Protein AF-A0A7R9I038-F1 (afdb_monomer_lite)

InterPro domains:
  IPR000454 ATP synthase, F0 complex, subunit C [PR00124] (52-71)
  IPR000454 ATP synthase, F0 complex, subunit C [PR00124] (73-88)
  IPR000454 ATP synthase, F0 complex, subunit C [PR00124] (90-115)
  IPR000454 ATP synthase, F0 complex, subunit C [PTHR10031] (31-106)
  IPR002379 V-ATPase proteolipid subunit C-like domain [PF00137] (52-106)
  IPR002379 V-ATPase proteolipid subunit C-like domain [PF00137] (109-156)
  IPR020537 ATP synthase, F0 complex, subunit C, DCCD-binding site [PS00605] (80-101)
  IPR020537 ATP synthase, F0 complex, subunit C, DCCD-binding site [PS00605] (122-143)
  IPR035921 F/V-ATP synthase subunit C superfamily [SSF81333] (47-106)
  IPR035921 F/V-ATP synthase subunit C superfamily [SSF81333] (109-159)
  IPR038662 F1F0 ATP synthase subunit C superfamily [G3DSA:1.20.20.10] (45-107)
  IPR038662 F1F0 ATP synthase subunit C superfamily [G3DSA:1.20.20.10] (108-158)

Structure (mmCIF, N/CA/C/O backbone):
data_AF-A0A7R9I038-F1
#
_entry.id   AF-A0A7R9I038-F1
#
loop_
_atom_site.group_PDB
_atom_site.id
_atom_site.type_symbol
_atom_site.label_atom_id
_atom_site.label_alt_id
_atom_site.label_comp_id
_atom_site.label_asym_id
_atom_site.label_entity_id
_atom_site.label_seq_id
_atom_site.pdbx_PDB_ins_code
_atom_site.Cartn_x
_atom_site.Cartn_y
_atom_site.Cartn_z
_atom_site.occupancy
_atom_site.B_iso_or_equiv
_atom_site.auth_seq_id
_atom_site.auth_comp_id
_atom_site.auth_asym_id
_atom_site.auth_atom_id
_atom_site.pdbx_PDB_model_num
ATOM 1 N N . MET A 1 1 ? 27.357 -82.946 -11.729 1.00 42.53 1 MET A N 1
ATOM 2 C CA . MET A 1 1 ? 27.980 -82.683 -13.044 1.00 42.53 1 MET A CA 1
ATOM 3 C C . MET A 1 1 ? 26.815 -82.513 -14.013 1.00 42.53 1 MET A C 1
ATOM 5 O O . MET A 1 1 ? 26.195 -83.508 -14.325 1.00 42.53 1 MET A O 1
ATOM 9 N N . PHE A 1 2 ? 26.288 -81.339 -14.350 1.00 40.53 2 PHE A N 1
ATOM 10 C CA . PHE A 1 2 ? 26.818 -79.978 -14.478 1.00 40.53 2 PHE A CA 1
ATOM 11 C C . PHE A 1 2 ? 25.736 -78.961 -14.032 1.00 40.53 2 PHE A C 1
ATOM 13 O O . PHE A 1 2 ? 24.555 -79.289 -13.999 1.00 40.53 2 PHE A O 1
ATOM 20 N N . LEU A 1 3 ? 26.155 -77.769 -13.616 1.00 39.38 3 LEU A N 1
ATOM 21 C CA . LEU A 1 3 ? 25.435 -76.830 -12.746 1.00 39.38 3 LEU A CA 1
ATOM 22 C C . LEU A 1 3 ? 24.476 -75.851 -13.468 1.00 39.38 3 LEU A C 1
ATOM 24 O O . LEU A 1 3 ? 24.821 -75.272 -14.487 1.00 39.38 3 LEU A O 1
ATOM 28 N N . THR A 1 4 ? 23.296 -75.678 -12.861 1.00 47.25 4 THR A N 1
ATOM 29 C CA . THR A 1 4 ? 22.511 -74.453 -12.564 1.00 47.25 4 THR A CA 1
ATOM 30 C C . THR A 1 4 ? 22.556 -73.180 -13.443 1.00 47.25 4 THR A C 1
ATOM 32 O O . THR A 1 4 ? 23.590 -72.536 -13.557 1.00 47.25 4 THR A O 1
ATOM 35 N N . ASN A 1 5 ? 21.339 -72.703 -13.767 1.00 43.34 5 ASN A N 1
ATOM 36 C CA . ASN A 1 5 ? 20.850 -71.305 -13.758 1.00 43.34 5 ASN A CA 1
ATOM 37 C C . ASN A 1 5 ? 21.373 -70.291 -14.799 1.00 43.34 5 ASN A C 1
ATOM 39 O O . ASN A 1 5 ? 22.444 -69.716 -14.640 1.00 43.34 5 ASN A O 1
ATOM 43 N N . PHE A 1 6 ? 20.510 -69.930 -15.761 1.00 41.09 6 PHE A N 1
ATOM 44 C CA . PHE A 1 6 ? 20.646 -68.721 -16.586 1.00 41.09 6 PHE A CA 1
ATOM 45 C C . PHE A 1 6 ? 19.444 -67.786 -16.350 1.00 41.09 6 PHE A C 1
ATOM 47 O O . PHE A 1 6 ? 18.397 -67.914 -16.980 1.00 41.09 6 PHE A O 1
ATOM 54 N N . ILE A 1 7 ? 19.595 -66.866 -15.392 1.00 50.34 7 ILE A N 1
ATOM 55 C CA . ILE A 1 7 ? 18.809 -65.628 -15.267 1.00 50.34 7 ILE A CA 1
ATOM 56 C C . ILE A 1 7 ? 19.619 -64.528 -15.985 1.00 50.34 7 ILE A C 1
ATOM 58 O O . ILE A 1 7 ? 20.792 -64.360 -15.645 1.00 50.34 7 ILE A O 1
ATOM 62 N N . PRO A 1 8 ? 19.061 -63.760 -16.939 1.00 55.59 8 PRO A N 1
ATOM 63 C CA . PRO A 1 8 ? 19.707 -62.545 -17.434 1.00 55.59 8 PRO A CA 1
ATOM 64 C C . PRO A 1 8 ? 19.358 -61.328 -16.545 1.00 55.59 8 PRO A C 1
ATOM 66 O O . PRO A 1 8 ? 18.175 -61.093 -16.288 1.00 55.59 8 PRO A O 1
ATOM 69 N N . PRO A 1 9 ? 20.340 -60.530 -16.078 1.00 46.09 9 PRO A N 1
ATOM 70 C CA . PRO A 1 9 ? 20.083 -59.249 -15.428 1.00 46.09 9 PRO A CA 1
ATOM 71 C C . PRO A 1 9 ? 19.998 -58.081 -16.427 1.00 46.09 9 PRO A C 1
ATOM 73 O O . PRO A 1 9 ? 20.518 -58.120 -17.540 1.00 46.09 9 PRO A O 1
ATOM 76 N N . ALA A 1 10 ? 19.308 -57.035 -15.980 1.00 48.97 10 ALA A N 1
ATOM 77 C CA . ALA A 1 10 ? 18.847 -55.872 -16.721 1.00 48.97 10 ALA A CA 1
ATOM 78 C C . ALA A 1 10 ? 19.901 -54.764 -16.984 1.00 48.97 10 ALA A C 1
ATOM 80 O O . ALA A 1 10 ? 20.812 -54.547 -16.191 1.00 48.97 10 ALA A O 1
ATOM 81 N N . SER A 1 11 ? 19.672 -54.029 -18.084 1.00 51.62 11 SER A N 1
ATOM 82 C CA . SER A 1 11 ? 19.818 -52.569 -18.304 1.00 51.62 11 SER A CA 1
ATOM 83 C C . SER A 1 11 ? 21.074 -51.797 -17.838 1.00 51.62 11 SER A C 1
ATOM 85 O O . SER A 1 11 ? 21.172 -51.452 -16.665 1.00 51.62 11 SER A O 1
ATOM 87 N N . THR A 1 12 ? 21.895 -51.308 -18.788 1.00 46.59 12 THR A N 1
ATOM 88 C CA . THR A 1 12 ? 22.511 -49.951 -18.757 1.00 46.59 12 THR A CA 1
ATOM 89 C C . THR A 1 12 ? 22.759 -49.405 -20.188 1.00 46.59 12 THR A C 1
ATOM 91 O O . THR A 1 12 ? 23.090 -50.198 -21.069 1.00 46.59 12 THR A O 1
ATOM 94 N N . PRO A 1 13 ? 22.564 -48.091 -20.453 1.00 47.94 13 PRO A N 1
ATOM 95 C CA . PRO A 1 13 ? 22.662 -47.479 -21.785 1.00 47.94 13 PRO A CA 1
ATOM 96 C C . PRO A 1 13 ? 24.074 -46.996 -22.189 1.00 47.94 13 PRO A C 1
ATOM 98 O O . PRO A 1 13 ? 24.950 -46.729 -21.369 1.00 47.94 13 PRO A O 1
ATOM 101 N N . GLU A 1 14 ? 24.217 -46.894 -23.506 1.00 51.38 14 GLU A N 1
ATOM 102 C CA . GLU A 1 14 ? 25.364 -46.705 -24.403 1.00 51.38 14 GLU A CA 1
ATOM 103 C C . GLU A 1 14 ? 26.070 -45.327 -24.300 1.00 51.38 14 GLU A C 1
ATOM 105 O O . GLU A 1 14 ? 25.422 -44.293 -24.148 1.00 51.38 14 GLU A O 1
ATOM 110 N N . LYS A 1 15 ? 27.408 -45.288 -24.420 1.00 42.09 15 LYS A N 1
ATOM 111 C CA . LYS A 1 15 ? 28.201 -44.052 -24.617 1.00 42.09 15 LYS A CA 1
ATOM 112 C C . LYS A 1 15 ? 28.559 -43.909 -26.108 1.00 42.09 15 LYS A C 1
ATOM 114 O O . LYS A 1 15 ? 29.167 -44.846 -26.623 1.00 42.09 15 LYS A O 1
ATOM 119 N N . PRO A 1 16 ? 28.312 -42.773 -26.789 1.00 44.84 16 PRO A N 1
ATOM 120 C CA . PRO A 1 16 ? 28.803 -42.573 -28.152 1.00 44.84 16 PRO A CA 1
ATOM 121 C C . PRO A 1 16 ? 30.223 -41.975 -28.183 1.00 44.84 16 PRO A C 1
ATOM 123 O O . PRO A 1 16 ? 30.519 -40.970 -27.536 1.00 44.84 16 PRO A O 1
ATOM 126 N N . VAL A 1 17 ? 31.093 -42.629 -28.957 1.00 54.75 17 VAL A N 1
ATOM 127 C CA . VAL A 1 17 ? 32.478 -42.258 -29.300 1.00 54.75 17 VAL A CA 1
ATOM 128 C C . VAL A 1 17 ? 32.468 -41.312 -30.513 1.00 54.75 17 VAL A C 1
ATOM 130 O O . VAL A 1 17 ? 31.730 -41.534 -31.466 1.00 54.75 17 VAL A O 1
ATOM 133 N N . ILE A 1 18 ? 33.273 -40.248 -30.459 1.00 54.22 18 ILE A N 1
ATOM 134 C CA . ILE A 1 18 ? 33.333 -39.142 -31.434 1.00 54.22 18 ILE A CA 1
ATOM 135 C C . ILE A 1 18 ? 34.177 -39.547 -32.663 1.00 54.22 18 ILE A C 1
ATOM 137 O O . ILE A 1 18 ? 35.318 -39.975 -32.504 1.00 54.22 18 ILE A O 1
ATOM 141 N N . ASP A 1 19 ? 33.622 -39.395 -33.872 1.00 41.44 19 ASP A N 1
ATOM 142 C CA . ASP A 1 19 ? 34.226 -39.753 -35.170 1.00 41.44 19 ASP A CA 1
ATOM 143 C C . ASP A 1 19 ? 35.062 -38.594 -35.760 1.00 41.44 19 ASP A C 1
ATOM 145 O O . ASP A 1 19 ? 34.563 -37.494 -36.003 1.00 41.44 19 ASP A O 1
ATOM 149 N N . THR A 1 20 ? 36.357 -38.829 -35.987 1.00 55.41 20 THR A N 1
ATOM 150 C CA . THR A 1 20 ? 37.366 -37.821 -36.370 1.00 55.41 20 THR A CA 1
ATOM 151 C C . THR A 1 20 ? 37.502 -37.585 -37.884 1.00 55.41 20 THR A C 1
ATOM 153 O O . THR A 1 20 ? 38.467 -36.957 -38.318 1.00 55.41 20 THR A O 1
ATOM 156 N N . ARG A 1 21 ? 36.582 -38.065 -38.733 1.00 46.84 21 ARG A N 1
ATOM 157 C CA . ARG A 1 21 ? 36.710 -37.954 -40.207 1.00 46.84 21 ARG A CA 1
ATOM 158 C C . ARG A 1 21 ? 36.032 -36.744 -40.867 1.00 46.84 21 ARG A C 1
ATOM 160 O O . ARG A 1 21 ? 36.076 -36.627 -42.087 1.00 46.84 21 ARG A O 1
ATOM 167 N N . MET A 1 22 ? 35.497 -35.791 -40.103 1.00 46.22 22 MET A N 1
ATOM 168 C CA . MET A 1 22 ? 34.871 -34.564 -40.636 1.00 46.22 22 MET A CA 1
ATOM 169 C C . MET A 1 22 ? 35.855 -33.376 -40.795 1.00 46.22 22 MET A C 1
ATOM 171 O O . MET A 1 22 ? 35.443 -32.223 -40.803 1.00 46.22 22 MET A O 1
ATOM 175 N N . PHE A 1 23 ? 37.169 -33.633 -40.891 1.00 49.31 23 PHE A N 1
ATOM 176 C CA . PHE A 1 23 ? 38.229 -32.603 -40.828 1.00 49.31 23 PHE A CA 1
ATOM 177 C C . PHE A 1 23 ? 38.838 -32.194 -42.190 1.00 49.31 23 PHE A C 1
ATOM 179 O O . PHE A 1 23 ? 39.864 -31.520 -42.229 1.00 49.31 23 PHE A O 1
ATOM 186 N N . CYS A 1 24 ? 38.241 -32.583 -43.322 1.00 46.22 24 CYS A N 1
ATOM 187 C CA . CYS A 1 24 ? 38.756 -32.264 -44.663 1.00 46.22 24 CYS A CA 1
ATOM 188 C C . CYS A 1 24 ? 37.664 -31.655 -45.557 1.00 46.22 24 CYS A C 1
ATOM 190 O O . CYS A 1 24 ? 37.296 -32.200 -46.592 1.00 46.22 24 CYS A O 1
ATOM 192 N N . GLY A 1 25 ? 37.096 -30.532 -45.122 1.00 42.41 25 GLY A N 1
ATOM 193 C CA . GLY A 1 25 ? 36.129 -29.775 -45.906 1.00 42.41 25 GLY A CA 1
ATOM 194 C C . GLY A 1 25 ? 36.022 -28.345 -45.397 1.00 42.41 25 GLY A C 1
ATOM 195 O O . GLY A 1 25 ? 35.417 -28.107 -44.361 1.00 42.41 25 GLY A O 1
ATOM 196 N N . ASN A 1 26 ? 36.580 -27.418 -46.173 1.00 41.97 26 ASN A N 1
ATOM 197 C CA . ASN A 1 26 ? 36.418 -25.964 -46.089 1.00 41.97 26 ASN A CA 1
ATOM 198 C C . ASN A 1 26 ? 37.260 -25.195 -45.065 1.00 41.97 26 ASN A C 1
ATOM 200 O O . ASN A 1 26 ? 36.832 -24.751 -44.004 1.00 41.97 26 ASN A O 1
ATOM 204 N N . LEU A 1 27 ? 38.466 -24.922 -45.554 1.00 44.75 27 LEU A N 1
ATOM 205 C CA . LEU A 1 27 ? 39.342 -23.790 -45.290 1.00 44.75 27 LEU A CA 1
ATOM 206 C C . LEU A 1 27 ? 38.666 -22.425 -45.630 1.00 44.75 27 LEU A C 1
ATOM 208 O O . LEU A 1 27 ? 39.230 -21.627 -46.367 1.00 44.75 27 LEU A O 1
ATOM 212 N N . GLU A 1 28 ? 37.457 -22.145 -45.129 1.00 46.94 28 GLU A N 1
ATOM 213 C CA . GLU A 1 28 ? 36.720 -20.879 -45.335 1.00 46.94 28 GLU A CA 1
ATOM 214 C C . GLU A 1 28 ? 35.995 -20.443 -44.051 1.00 46.94 28 GLU A C 1
ATOM 216 O O . GLU A 1 28 ? 34.774 -20.488 -43.949 1.00 46.94 28 GLU A O 1
ATOM 221 N N . ASN A 1 29 ? 36.756 -20.064 -43.028 1.00 39.47 29 ASN A N 1
ATOM 222 C CA . ASN A 1 29 ? 36.487 -18.878 -42.207 1.00 39.47 29 ASN A CA 1
ATOM 223 C C . ASN A 1 29 ? 37.404 -18.911 -40.989 1.00 39.47 29 ASN A C 1
ATOM 225 O O . ASN A 1 29 ? 37.175 -19.616 -40.007 1.00 39.47 29 ASN A O 1
ATOM 229 N N . LEU A 1 30 ? 38.454 -18.099 -41.074 1.00 45.84 30 LEU A N 1
ATOM 230 C CA . LEU A 1 30 ? 39.218 -17.606 -39.934 1.00 45.84 30 LEU A CA 1
ATOM 231 C C . LEU A 1 30 ? 38.248 -17.199 -38.811 1.00 45.84 30 LEU A C 1
ATOM 233 O O . LEU A 1 30 ? 37.150 -16.731 -39.130 1.00 45.84 30 LEU A O 1
ATOM 237 N N . PRO A 1 31 ? 38.615 -17.335 -37.520 1.00 50.66 31 PRO A N 1
ATOM 238 C CA . PRO A 1 31 ? 37.788 -16.817 -36.442 1.00 50.66 31 PRO A CA 1
ATOM 239 C C . PRO A 1 31 ? 37.519 -15.361 -36.782 1.00 50.66 31 PRO A C 1
ATOM 241 O O . PRO A 1 31 ? 38.457 -14.566 -36.847 1.00 50.66 31 PRO A O 1
ATOM 244 N N . ALA A 1 32 ? 36.259 -15.050 -37.095 1.00 54.47 32 ALA A N 1
ATOM 245 C CA . ALA A 1 32 ? 35.831 -13.692 -37.325 1.00 54.47 32 ALA A CA 1
ATOM 246 C C . ALA A 1 32 ? 36.324 -12.921 -36.107 1.00 54.47 32 ALA A C 1
ATOM 248 O O . ALA A 1 32 ? 35.830 -13.122 -34.993 1.00 54.47 32 ALA A O 1
ATOM 249 N N . VAL A 1 33 ? 37.370 -12.114 -36.313 1.00 50.53 33 VAL A N 1
ATOM 250 C CA . VAL A 1 33 ? 37.730 -11.026 -35.424 1.00 50.53 33 VAL A CA 1
ATOM 251 C C . VAL A 1 33 ? 36.408 -10.313 -35.260 1.00 50.53 33 VAL A C 1
ATOM 253 O O . VAL A 1 33 ? 35.906 -9.708 -36.209 1.00 50.53 33 VAL A O 1
ATOM 256 N N . ARG A 1 34 ? 35.766 -10.534 -34.107 1.00 56.53 34 ARG A N 1
ATOM 257 C CA . ARG A 1 34 ? 34.540 -9.855 -33.733 1.00 56.53 34 ARG A CA 1
ATOM 258 C C . ARG A 1 34 ? 34.968 -8.414 -33.596 1.00 56.53 34 ARG A C 1
ATOM 260 O O . ARG A 1 34 ? 35.381 -7.972 -32.530 1.00 56.53 34 ARG A O 1
ATOM 267 N N . ASN A 1 35 ? 34.940 -7.718 -34.728 1.00 45.81 35 ASN A N 1
ATOM 268 C CA . ASN A 1 35 ? 34.821 -6.290 -34.777 1.00 45.81 35 ASN A CA 1
ATOM 269 C C . ASN A 1 35 ? 33.733 -5.995 -33.760 1.00 45.81 35 ASN A C 1
ATOM 271 O O . ASN A 1 35 ? 32.591 -6.434 -33.920 1.00 45.81 35 ASN A O 1
ATOM 275 N N . PHE A 1 36 ? 34.117 -5.322 -32.684 1.00 50.34 36 PHE A N 1
ATOM 276 C CA . PHE A 1 36 ? 33.198 -4.513 -31.917 1.00 50.34 36 PHE A CA 1
ATOM 277 C C . PHE A 1 36 ? 32.599 -3.510 -32.915 1.00 50.34 36 PHE A C 1
ATOM 279 O O . PHE A 1 36 ? 33.047 -2.377 -33.034 1.00 50.34 36 PHE A O 1
ATOM 286 N N . GLN A 1 37 ? 31.633 -3.954 -33.722 1.00 45.97 37 GLN A N 1
ATOM 287 C CA . GLN A 1 37 ? 30.729 -3.079 -34.434 1.00 45.97 37 GLN A CA 1
ATOM 288 C C . GLN A 1 37 ? 29.852 -2.482 -33.348 1.00 45.97 37 GLN A C 1
ATOM 290 O O . GLN A 1 37 ? 28.993 -3.148 -32.769 1.00 45.97 37 GLN A O 1
ATOM 295 N N . THR A 1 38 ? 30.135 -1.230 -33.019 1.00 55.12 38 THR A N 1
ATOM 296 C CA . THR A 1 38 ? 29.632 -0.524 -31.837 1.00 55.12 38 THR A CA 1
ATOM 297 C C . THR A 1 38 ? 28.137 -0.163 -31.925 1.00 55.12 38 THR A C 1
ATOM 299 O O . THR A 1 38 ? 27.693 0.779 -31.279 1.00 55.12 38 THR A O 1
ATOM 302 N N . THR A 1 39 ? 27.339 -0.878 -32.724 1.00 53.34 39 THR A N 1
ATOM 303 C CA . THR A 1 39 ? 25.908 -0.602 -32.949 1.00 53.34 39 THR A CA 1
ATOM 304 C C . THR A 1 39 ? 24.980 -1.768 -32.583 1.00 53.34 39 THR A C 1
ATOM 306 O O . THR A 1 39 ? 23.792 -1.533 -32.373 1.00 53.34 39 THR A O 1
ATOM 309 N N . ALA A 1 40 ? 25.486 -3.004 -32.450 1.00 55.12 40 ALA A N 1
ATOM 310 C CA . ALA A 1 40 ? 24.692 -4.159 -31.996 1.00 55.12 40 ALA A CA 1
ATOM 311 C C . ALA A 1 40 ? 24.628 -4.268 -30.459 1.00 55.12 40 ALA A C 1
ATOM 313 O O . ALA A 1 40 ? 23.568 -4.539 -29.906 1.00 55.12 40 ALA A O 1
ATOM 314 N N . ILE A 1 41 ? 25.732 -3.949 -29.770 1.00 56.59 41 ILE A N 1
ATOM 315 C CA . ILE A 1 41 ? 25.837 -4.010 -28.299 1.00 56.59 41 ILE A CA 1
ATOM 316 C C . ILE A 1 41 ? 24.823 -3.073 -27.624 1.00 56.59 41 ILE A C 1
ATOM 318 O O . ILE A 1 41 ? 24.204 -3.447 -26.632 1.00 56.59 41 ILE A O 1
ATOM 322 N N . THR A 1 42 ? 24.602 -1.879 -28.182 1.00 60.72 42 THR A N 1
ATOM 323 C CA . THR A 1 42 ? 23.640 -0.910 -27.635 1.00 60.72 42 THR A CA 1
ATOM 324 C C . THR A 1 42 ? 22.206 -1.437 -27.696 1.00 60.72 42 THR A C 1
ATOM 326 O O . THR A 1 42 ? 21.476 -1.308 -26.722 1.00 60.72 42 THR A O 1
ATOM 329 N N . ARG A 1 43 ? 21.814 -2.125 -28.781 1.00 64.94 43 ARG A N 1
ATOM 330 C CA . ARG A 1 43 ? 20.450 -2.669 -28.925 1.00 64.94 43 ARG A CA 1
ATOM 331 C C . ARG A 1 43 ? 20.147 -3.793 -27.936 1.00 64.94 43 ARG A C 1
ATOM 333 O O . ARG A 1 43 ? 19.037 -3.850 -27.407 1.00 64.94 43 ARG A O 1
ATOM 340 N N . ASP A 1 44 ? 21.124 -4.653 -27.663 1.00 76.94 44 ASP A N 1
ATOM 341 C CA . ASP A 1 44 ? 20.969 -5.732 -26.684 1.00 76.94 44 ASP A CA 1
ATOM 342 C C . ASP A 1 44 ? 20.855 -5.169 -25.258 1.00 76.94 44 ASP A C 1
ATOM 344 O O . ASP A 1 44 ? 19.996 -5.603 -24.487 1.00 76.94 44 ASP A O 1
ATOM 348 N N . ILE A 1 45 ? 21.635 -4.134 -24.927 1.00 78.50 45 ILE A N 1
ATOM 349 C CA . ILE A 1 45 ? 21.558 -3.436 -23.635 1.00 78.50 45 ILE A CA 1
ATOM 350 C C . ILE A 1 45 ? 20.232 -2.680 -23.486 1.00 78.50 45 ILE A C 1
ATOM 352 O O . ILE A 1 45 ? 19.612 -2.776 -22.431 1.00 78.50 45 ILE A O 1
ATOM 356 N N . ASP A 1 46 ? 19.750 -1.995 -24.525 1.00 80.81 46 ASP A N 1
ATOM 357 C CA . ASP A 1 46 ? 18.459 -1.293 -24.504 1.00 80.81 46 ASP A CA 1
ATOM 358 C C . ASP A 1 46 ? 17.294 -2.266 -24.278 1.00 80.81 46 ASP A C 1
ATOM 360 O O . ASP A 1 46 ? 16.339 -1.972 -23.552 1.00 80.81 46 ASP A O 1
ATOM 364 N N . SER A 1 47 ? 17.371 -3.456 -24.882 1.00 81.25 47 SER A N 1
ATOM 365 C CA . SER A 1 47 ? 16.381 -4.509 -24.666 1.00 81.25 47 SER A CA 1
ATOM 366 C C . SER A 1 47 ? 16.438 -5.049 -23.233 1.00 81.25 47 SER A C 1
ATOM 368 O O . SER A 1 47 ? 15.401 -5.131 -22.574 1.00 81.25 47 SER A O 1
ATOM 370 N N . ALA A 1 48 ? 17.635 -5.308 -22.696 1.00 82.06 48 ALA A N 1
ATOM 371 C CA . ALA A 1 48 ? 17.826 -5.732 -21.311 1.00 82.06 48 ALA A CA 1
ATOM 372 C C . ALA A 1 48 ? 17.349 -4.665 -20.308 1.00 82.06 48 ALA A C 1
ATOM 374 O O . ALA A 1 48 ? 16.654 -4.989 -19.344 1.00 82.06 48 ALA A O 1
ATOM 375 N N . ALA A 1 49 ? 17.641 -3.389 -20.567 1.00 83.38 49 ALA A N 1
ATOM 376 C CA . ALA A 1 49 ? 17.201 -2.257 -19.760 1.00 83.38 49 ALA A CA 1
ATOM 377 C C . ALA A 1 49 ? 15.670 -2.130 -19.740 1.00 83.38 49 ALA A C 1
ATOM 379 O O . ALA A 1 49 ? 15.092 -1.902 -18.678 1.00 83.38 49 ALA A O 1
ATOM 380 N N . LYS A 1 50 ? 14.990 -2.361 -20.873 1.00 79.50 50 LYS A N 1
ATOM 381 C CA . LYS A 1 50 ? 13.517 -2.400 -20.939 1.00 79.50 50 LYS A CA 1
ATOM 382 C C . LYS A 1 50 ? 12.919 -3.513 -20.084 1.00 79.50 50 LYS A C 1
ATOM 384 O O . LYS A 1 50 ? 11.941 -3.264 -19.385 1.00 79.50 50 LYS A O 1
ATOM 389 N N . PHE A 1 51 ? 13.492 -4.717 -20.104 1.00 84.94 51 PHE A N 1
ATOM 390 C CA . PHE A 1 51 ? 13.003 -5.824 -19.274 1.00 84.94 51 PHE A CA 1
ATOM 391 C C . PHE A 1 51 ? 13.253 -5.588 -17.781 1.00 84.94 51 PHE A C 1
ATOM 393 O O . PHE A 1 51 ? 12.379 -5.878 -16.965 1.00 84.94 51 PHE A O 1
ATOM 400 N N . ILE A 1 52 ? 14.397 -5.003 -17.417 1.00 86.44 52 ILE A N 1
ATOM 401 C CA . ILE A 1 52 ? 14.682 -4.615 -16.029 1.00 86.44 52 ILE A CA 1
ATOM 402 C C . ILE A 1 52 ? 13.729 -3.504 -15.568 1.00 86.44 52 ILE A C 1
ATOM 404 O O . ILE A 1 52 ? 13.162 -3.604 -14.480 1.00 86.44 52 ILE A O 1
ATOM 408 N N . GLY A 1 53 ? 13.488 -2.490 -16.403 1.00 81.69 53 GLY A N 1
ATOM 409 C CA . GLY A 1 53 ? 12.519 -1.426 -16.128 1.00 81.69 53 GLY A CA 1
ATOM 410 C C . GLY A 1 53 ? 11.086 -1.950 -15.988 1.00 81.69 53 GLY A C 1
ATOM 411 O O . GLY A 1 53 ? 10.377 -1.569 -15.058 1.00 81.69 53 GLY A O 1
ATOM 412 N N . ALA A 1 54 ? 10.676 -2.891 -16.845 1.00 80.25 54 ALA A N 1
ATOM 413 C CA . ALA A 1 54 ? 9.383 -3.571 -16.739 1.00 80.25 54 ALA A CA 1
ATOM 414 C C . ALA A 1 54 ? 9.264 -4.392 -15.440 1.00 80.25 54 ALA A C 1
ATOM 416 O O . ALA A 1 54 ? 8.219 -4.383 -14.782 1.00 80.25 54 ALA A O 1
ATOM 417 N N . GLY A 1 55 ? 10.349 -5.053 -15.025 1.00 80.31 55 GLY A N 1
ATOM 418 C CA . GLY A 1 55 ? 10.435 -5.736 -13.735 1.00 80.31 55 GLY A CA 1
ATOM 419 C C . GLY A 1 55 ? 10.263 -4.771 -12.560 1.00 80.31 55 GLY A C 1
ATOM 420 O O . GLY A 1 55 ? 9.425 -5.013 -11.693 1.00 80.31 55 GLY A O 1
ATOM 421 N N . ALA A 1 56 ? 10.980 -3.643 -12.569 1.00 81.00 56 ALA A N 1
ATOM 422 C CA . ALA A 1 56 ? 10.897 -2.612 -11.532 1.00 81.00 56 ALA A CA 1
ATOM 423 C C . ALA A 1 56 ? 9.492 -1.992 -11.417 1.00 81.00 56 ALA A C 1
ATOM 425 O O . ALA A 1 56 ? 9.014 -1.767 -10.307 1.00 81.00 56 ALA A O 1
ATOM 426 N N . ALA A 1 57 ? 8.788 -1.797 -12.537 1.00 77.50 57 ALA A N 1
ATOM 427 C CA . ALA A 1 57 ? 7.400 -1.331 -12.533 1.00 77.50 57 ALA A CA 1
ATOM 428 C C . ALA A 1 57 ? 6.442 -2.334 -11.857 1.00 77.50 57 ALA A C 1
ATOM 430 O O . ALA A 1 57 ? 5.505 -1.937 -11.164 1.00 77.50 57 ALA A O 1
ATOM 431 N N . THR A 1 58 ? 6.702 -3.638 -12.000 1.00 80.19 58 THR A N 1
ATOM 432 C CA . THR A 1 58 ? 5.846 -4.699 -11.441 1.00 80.19 58 THR A CA 1
ATOM 433 C C . THR A 1 58 ? 6.004 -4.845 -9.923 1.00 80.19 58 THR A C 1
ATOM 435 O O . THR A 1 58 ? 5.043 -5.201 -9.238 1.00 80.19 58 THR A O 1
ATOM 438 N N . VAL A 1 59 ? 7.175 -4.504 -9.367 1.00 79.50 59 VAL A N 1
ATOM 439 C CA . VAL A 1 59 ? 7.411 -4.489 -7.905 1.00 79.50 59 VAL A CA 1
ATOM 440 C C . VAL A 1 59 ? 6.404 -3.582 -7.191 1.00 79.50 59 VAL A C 1
ATOM 442 O O . VAL A 1 59 ? 5.994 -3.879 -6.069 1.00 79.50 59 VAL A O 1
ATOM 445 N N . GLY A 1 60 ? 5.933 -2.532 -7.868 1.00 76.38 60 GLY A N 1
ATOM 446 C CA . GLY A 1 60 ? 4.876 -1.670 -7.360 1.00 76.38 60 GLY A CA 1
ATOM 447 C C . GLY A 1 60 ? 3.536 -2.371 -7.151 1.00 76.38 60 GLY A C 1
ATOM 448 O O . GLY A 1 60 ? 2.872 -2.143 -6.149 1.00 76.38 60 GLY A O 1
ATOM 449 N N . VAL A 1 61 ? 3.154 -3.274 -8.055 1.00 79.00 61 VAL A N 1
ATOM 450 C CA . VAL A 1 61 ? 1.859 -3.976 -8.003 1.00 79.00 61 VAL A CA 1
ATOM 451 C C . VAL A 1 61 ? 1.869 -5.092 -6.962 1.00 79.00 61 VAL A C 1
ATOM 453 O O . VAL A 1 61 ? 0.904 -5.265 -6.225 1.00 79.00 61 VAL A O 1
ATOM 456 N N . ALA A 1 62 ? 2.981 -5.827 -6.846 1.00 82.06 62 ALA A N 1
ATOM 457 C CA . ALA A 1 62 ? 3.145 -6.840 -5.795 1.00 82.06 62 ALA A CA 1
ATOM 458 C C . ALA A 1 62 ? 3.000 -6.235 -4.389 1.00 82.06 62 ALA A C 1
ATOM 460 O O . ALA A 1 62 ? 2.584 -6.898 -3.437 1.00 82.06 62 ALA A O 1
ATOM 461 N N . GLY A 1 63 ? 3.325 -4.951 -4.287 1.00 76.88 63 GLY A N 1
ATOM 462 C CA . GLY A 1 63 ? 3.202 -4.179 -3.084 1.00 76.88 63 GLY A CA 1
ATOM 463 C C . GLY A 1 63 ? 1.786 -3.991 -2.562 1.00 76.88 63 GLY A C 1
ATOM 464 O O . GLY A 1 63 ? 1.525 -4.244 -1.381 1.00 76.88 63 GLY A O 1
ATOM 465 N N . SER A 1 64 ? 0.855 -3.587 -3.426 1.00 81.12 64 SER A N 1
ATOM 466 C CA . SER A 1 64 ? -0.510 -3.268 -2.996 1.00 81.12 64 SER A CA 1
ATOM 467 C C . SER A 1 64 ? -1.181 -4.459 -2.299 1.00 81.12 64 SER A C 1
ATOM 469 O O . SER A 1 64 ? -1.782 -4.296 -1.235 1.00 81.12 64 SER A O 1
ATOM 471 N N . GLY A 1 65 ? -0.943 -5.682 -2.789 1.00 81.25 65 GLY A N 1
ATOM 472 C CA . GLY A 1 65 ? -1.433 -6.916 -2.172 1.00 81.25 65 GLY A CA 1
ATOM 473 C C . GLY A 1 65 ? -0.970 -7.114 -0.723 1.00 81.25 65 GLY A C 1
ATOM 474 O O . GLY A 1 65 ? -1.766 -7.516 0.132 1.00 81.25 65 GLY A O 1
ATOM 475 N N . MET A 1 66 ? 0.286 -6.786 -0.404 1.00 82.56 66 MET A N 1
ATOM 476 C CA . MET A 1 66 ? 0.789 -6.918 0.965 1.00 82.56 66 MET A CA 1
ATOM 477 C C . MET A 1 66 ? 0.296 -5.775 1.868 1.00 82.56 66 MET A C 1
ATOM 479 O O . MET A 1 66 ? -0.045 -6.022 3.025 1.00 82.56 66 MET A O 1
ATOM 483 N N . GLY A 1 67 ? 0.146 -4.555 1.344 1.00 82.56 67 GLY A N 1
ATOM 484 C CA . GLY A 1 67 ? -0.453 -3.441 2.087 1.00 82.56 67 GLY A CA 1
ATOM 485 C C . GLY A 1 67 ? -1.902 -3.730 2.501 1.00 82.56 67 GLY A C 1
ATOM 486 O O . GLY A 1 67 ? -2.253 -3.592 3.674 1.00 82.56 67 GLY A O 1
ATOM 487 N N . ILE A 1 68 ? -2.716 -4.240 1.572 1.00 85.75 68 ILE A N 1
ATOM 488 C CA . ILE A 1 68 ? -4.111 -4.636 1.824 1.00 85.75 68 ILE A CA 1
ATOM 489 C C . ILE A 1 68 ? -4.183 -5.737 2.888 1.00 85.75 68 ILE A C 1
ATOM 491 O O . ILE A 1 68 ? -4.993 -5.648 3.815 1.00 85.75 68 ILE A O 1
ATOM 495 N N . GLY A 1 69 ? -3.316 -6.751 2.795 1.00 85.38 69 GLY A N 1
ATOM 496 C CA . GLY A 1 69 ? -3.251 -7.846 3.764 1.00 85.38 69 GLY A CA 1
ATOM 497 C C . GLY A 1 69 ? -2.965 -7.370 5.191 1.00 85.38 69 GLY A C 1
ATOM 498 O O . GLY A 1 69 ? -3.570 -7.870 6.140 1.00 85.38 69 GLY A O 1
ATOM 499 N N . VAL A 1 70 ? -2.113 -6.354 5.361 1.00 87.62 70 VAL A N 1
ATOM 500 C CA . VAL A 1 70 ? -1.818 -5.775 6.682 1.00 87.62 70 VAL A CA 1
ATOM 501 C C . VAL A 1 70 ? -3.001 -4.959 7.218 1.00 87.62 70 VAL A C 1
ATOM 503 O O . VAL A 1 70 ? -3.339 -5.090 8.400 1.00 87.62 70 VAL A O 1
ATOM 506 N N . VAL A 1 71 ? -3.681 -4.169 6.377 1.00 86.00 71 VAL A N 1
ATOM 507 C CA . VAL A 1 71 ? -4.868 -3.385 6.778 1.00 86.00 71 VAL A CA 1
ATOM 508 C C . VAL A 1 71 ? -6.013 -4.306 7.200 1.00 86.00 71 VAL A C 1
ATOM 510 O O . VAL A 1 71 ? -6.565 -4.153 8.293 1.00 86.00 71 VAL A O 1
ATOM 513 N N . PHE A 1 72 ? -6.337 -5.305 6.377 1.00 86.69 72 PHE A N 1
ATOM 514 C CA . PHE A 1 72 ? -7.397 -6.265 6.680 1.00 86.69 72 PHE A CA 1
ATOM 515 C C . PHE A 1 72 ? -7.024 -7.220 7.821 1.00 86.69 72 PHE A C 1
ATOM 517 O O . PHE A 1 72 ? -7.873 -7.518 8.660 1.00 86.69 72 PHE A O 1
ATOM 524 N N . GLY A 1 73 ? -5.764 -7.648 7.934 1.00 86.62 73 GLY A N 1
ATOM 525 C CA . GLY A 1 73 ? -5.299 -8.460 9.064 1.00 86.62 73 GLY A CA 1
ATOM 526 C C . GLY A 1 73 ? -5.435 -7.725 10.400 1.00 86.62 73 GLY A C 1
ATOM 527 O O . GLY A 1 73 ? -5.908 -8.284 11.393 1.00 86.62 73 GLY A O 1
ATOM 528 N N . SER A 1 74 ? -5.114 -6.431 10.407 1.00 85.56 74 SER A N 1
ATOM 529 C CA . SER A 1 74 ? -5.285 -5.565 11.577 1.00 85.56 74 SER A CA 1
ATOM 530 C C . SER A 1 74 ? -6.755 -5.303 11.892 1.00 85.56 74 SER A C 1
ATOM 532 O O . SER A 1 74 ? -7.123 -5.269 13.066 1.00 85.56 74 SER A O 1
ATOM 534 N N . LEU A 1 75 ? -7.607 -5.167 10.866 1.00 86.75 75 LEU A N 1
ATOM 535 C CA . LEU A 1 75 ? -9.062 -5.073 11.015 1.00 86.75 75 LEU A CA 1
ATOM 536 C C . LEU A 1 75 ? -9.620 -6.304 11.716 1.00 86.75 75 LEU A C 1
ATOM 538 O O . LEU A 1 75 ? -10.317 -6.143 12.710 1.00 86.75 75 LEU A O 1
ATOM 542 N N . ILE A 1 76 ? -9.295 -7.512 11.252 1.00 86.31 76 ILE A N 1
ATOM 543 C CA . ILE A 1 76 ? -9.776 -8.764 11.854 1.00 86.31 76 ILE A CA 1
ATOM 544 C C . ILE A 1 76 ? -9.333 -8.852 13.318 1.00 86.31 76 ILE A C 1
ATOM 546 O O . ILE A 1 76 ? -10.146 -9.137 14.198 1.00 86.31 76 ILE A O 1
ATOM 550 N N . LEU A 1 77 ? -8.070 -8.529 13.602 1.00 85.12 77 LEU A N 1
ATOM 551 C CA . LEU A 1 77 ? -7.537 -8.532 14.962 1.00 85.12 77 LEU A CA 1
ATOM 552 C C . LEU A 1 77 ? -8.201 -7.473 15.861 1.00 85.12 77 LEU A C 1
ATOM 554 O O . LEU A 1 77 ? -8.482 -7.737 17.030 1.00 85.12 77 LEU A O 1
ATOM 558 N N . GLY A 1 78 ? -8.465 -6.276 15.336 1.00 82.81 78 GLY A N 1
ATOM 559 C CA . GLY A 1 78 ? -9.169 -5.210 16.052 1.00 82.81 78 GLY A CA 1
ATOM 560 C C . GLY A 1 78 ? -10.646 -5.536 16.289 1.00 82.81 78 GLY A C 1
ATOM 561 O O . GLY A 1 78 ? -11.171 -5.288 17.374 1.00 82.81 78 GLY A O 1
ATOM 562 N N . TYR A 1 79 ? -11.291 -6.169 15.310 1.00 80.69 79 TYR A N 1
ATOM 563 C CA . TYR A 1 79 ? -12.680 -6.620 15.368 1.00 80.69 79 TYR A CA 1
ATOM 564 C C . TYR A 1 79 ? -12.870 -7.736 16.400 1.00 80.69 79 TYR A C 1
ATOM 566 O O . TYR A 1 79 ? -13.846 -7.720 17.148 1.00 80.69 79 TYR A O 1
ATOM 574 N N . ALA A 1 80 ? -11.910 -8.664 16.489 1.00 81.50 80 ALA A N 1
ATOM 575 C CA . ALA A 1 80 ? -11.898 -9.732 17.486 1.00 81.50 80 ALA A CA 1
ATOM 576 C C . ALA A 1 80 ? -11.746 -9.208 18.925 1.00 81.50 80 ALA A C 1
ATOM 578 O O . ALA A 1 80 ? -12.200 -9.857 19.863 1.00 81.50 80 ALA A O 1
ATOM 579 N N . ARG A 1 81 ? -11.127 -8.034 19.115 1.00 78.75 81 ARG A N 1
ATOM 580 C CA . ARG A 1 81 ? -10.929 -7.430 20.442 1.00 78.75 81 ARG A CA 1
ATOM 581 C C . ARG A 1 81 ? -12.119 -6.616 20.926 1.00 78.75 81 ARG A C 1
ATOM 583 O O . ARG A 1 81 ? -12.373 -6.607 22.123 1.00 78.75 81 ARG A O 1
ATOM 590 N N . ASN A 1 82 ? -12.827 -5.932 20.026 1.00 68.94 82 ASN A N 1
ATOM 591 C CA . ASN A 1 82 ? -13.954 -5.073 20.391 1.00 68.94 82 ASN A CA 1
ATOM 592 C C . ASN A 1 82 ? -15.083 -5.118 19.341 1.00 68.94 82 ASN A C 1
ATOM 594 O O . ASN A 1 82 ? -15.099 -4.311 18.405 1.00 68.94 82 ASN A O 1
ATOM 598 N N . PRO A 1 83 ? -16.088 -6.004 19.512 1.00 69.88 83 PRO A N 1
ATOM 599 C CA . PRO A 1 83 ? -17.194 -6.161 18.568 1.00 69.88 83 PRO A CA 1
ATOM 600 C C . PRO A 1 83 ? -18.232 -5.024 18.621 1.00 69.88 83 PRO A C 1
ATOM 602 O O . PRO A 1 83 ? -19.222 -5.067 17.902 1.00 69.88 83 PRO A O 1
ATOM 605 N N . THR A 1 84 ? -18.059 -3.993 19.441 1.00 75.00 84 THR A N 1
ATOM 606 C CA . THR A 1 84 ? -18.972 -2.837 19.510 1.00 75.00 84 THR A CA 1
ATOM 607 C C . THR A 1 84 ? -18.610 -1.714 18.533 1.00 75.00 84 THR A C 1
ATOM 609 O O . THR A 1 84 ? -19.461 -0.895 18.206 1.00 75.00 84 THR A O 1
ATOM 612 N N . LEU A 1 85 ? -17.378 -1.682 18.006 1.00 71.75 85 LEU A N 1
ATOM 613 C CA . LEU A 1 85 ? -16.847 -0.574 17.185 1.00 71.75 85 LEU A CA 1
ATOM 614 C C . LEU A 1 85 ? -16.710 -0.924 15.688 1.00 71.75 85 LEU A C 1
ATOM 616 O O . LEU A 1 85 ? -16.010 -0.250 14.933 1.00 71.75 85 LEU A O 1
ATOM 620 N N . LYS A 1 86 ? -17.416 -1.971 15.256 1.00 72.56 86 LYS A N 1
ATOM 621 C CA . LYS A 1 86 ? -17.323 -2.637 13.944 1.00 72.56 86 LYS A CA 1
ATOM 622 C C . LYS A 1 86 ? -17.440 -1.686 12.751 1.00 72.56 86 LYS A C 1
ATOM 624 O O . LYS A 1 86 ? -16.606 -1.731 11.855 1.00 72.56 86 LYS A O 1
ATOM 629 N N . GLN A 1 87 ? -18.443 -0.805 12.764 1.00 78.88 87 GLN A N 1
ATOM 630 C CA . GLN A 1 87 ? -18.721 0.114 11.655 1.00 78.88 87 GLN A CA 1
ATOM 631 C C . GLN A 1 87 ? -17.613 1.164 11.480 1.00 78.88 87 GLN A C 1
ATOM 633 O O . GLN A 1 87 ? -17.229 1.478 10.357 1.00 78.88 87 GLN A O 1
ATOM 638 N N . GLN A 1 88 ? -17.067 1.686 12.585 1.00 77.94 88 GLN A N 1
ATOM 639 C CA . GLN A 1 88 ? -15.990 2.677 12.528 1.00 77.94 88 GLN A CA 1
ATOM 640 C C . GLN A 1 88 ? -14.652 2.043 12.154 1.00 77.94 88 GLN A C 1
ATOM 642 O O . GLN A 1 88 ? -13.939 2.591 11.320 1.00 77.94 88 GLN A O 1
ATOM 647 N N . LEU A 1 89 ? -14.334 0.865 12.701 1.00 80.75 89 LEU A N 1
ATOM 648 C CA . LEU A 1 89 ? -13.129 0.123 12.320 1.00 80.75 89 LEU A CA 1
ATOM 649 C C . LEU A 1 89 ? -13.146 -0.267 10.838 1.00 80.75 89 LEU A C 1
ATOM 651 O O . LEU A 1 89 ? -12.124 -0.153 10.168 1.00 80.75 89 LEU A O 1
ATOM 655 N N . PHE A 1 90 ? -14.312 -0.666 10.323 1.00 84.19 90 PHE A N 1
ATOM 656 C CA . PHE A 1 90 ? -14.500 -0.943 8.904 1.00 84.19 90 PHE A CA 1
ATOM 657 C C . PHE A 1 90 ? -14.341 0.323 8.055 1.00 84.19 90 PHE A C 1
ATOM 659 O O . PHE A 1 90 ? -13.595 0.302 7.084 1.00 84.19 90 PHE A O 1
ATOM 666 N N . SER A 1 91 ? -14.945 1.449 8.455 1.00 85.56 91 SER A N 1
ATOM 667 C CA . SER A 1 91 ? -14.763 2.730 7.757 1.00 85.56 91 SER A CA 1
ATOM 668 C C . SER A 1 91 ? -13.294 3.150 7.698 1.00 85.56 91 SER A C 1
ATOM 670 O O . SER A 1 91 ? -12.845 3.621 6.658 1.00 85.56 91 SER A O 1
ATOM 672 N N . TYR A 1 92 ? -12.532 2.953 8.777 1.00 84.81 92 TYR A N 1
ATOM 673 C CA . TYR A 1 92 ? -11.095 3.187 8.753 1.00 84.81 92 TYR A CA 1
ATOM 674 C C . TYR A 1 92 ? -10.408 2.203 7.803 1.00 84.81 92 TYR A C 1
ATOM 676 O O . TYR A 1 92 ? -9.693 2.642 6.915 1.00 84.81 92 TYR A O 1
ATOM 684 N N . ALA A 1 93 ? -10.648 0.897 7.906 1.00 84.38 93 ALA A N 1
ATOM 685 C CA . ALA A 1 93 ? -10.017 -0.079 7.016 1.00 84.38 93 ALA A CA 1
ATOM 686 C C . ALA A 1 93 ? -10.283 0.186 5.524 1.00 84.38 93 ALA A C 1
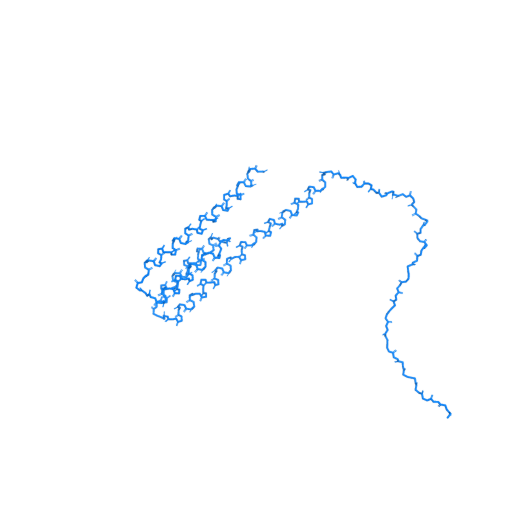ATOM 688 O O . ALA A 1 93 ? -9.376 0.010 4.718 1.00 84.38 93 ALA A O 1
ATOM 689 N N . ILE A 1 94 ? -11.475 0.667 5.157 1.00 87.44 94 ILE A N 1
ATOM 690 C CA . ILE A 1 94 ? -11.794 1.067 3.779 1.00 87.44 94 ILE A CA 1
ATOM 691 C C . ILE A 1 94 ? -10.997 2.306 3.350 1.00 87.44 94 ILE A C 1
ATOM 693 O O . ILE A 1 94 ? -10.501 2.343 2.227 1.00 87.44 94 ILE A O 1
ATOM 697 N N . ILE A 1 95 ? -10.805 3.288 4.238 1.00 87.12 95 ILE A N 1
ATOM 698 C CA . ILE A 1 95 ? -9.912 4.428 3.973 1.00 87.12 95 ILE A CA 1
ATOM 699 C C . ILE A 1 95 ? -8.468 3.933 3.794 1.00 87.12 95 ILE A C 1
ATOM 701 O O . ILE A 1 95 ? -7.817 4.294 2.822 1.00 87.12 95 ILE A O 1
ATOM 705 N N . GLY A 1 96 ? -7.979 3.059 4.678 1.00 83.81 96 GLY A N 1
ATOM 706 C CA . GLY A 1 96 ? -6.640 2.471 4.575 1.00 83.81 96 GLY A CA 1
ATOM 707 C C . GLY A 1 96 ? -6.437 1.644 3.302 1.00 83.81 96 GLY A C 1
ATOM 708 O O . GLY A 1 96 ? -5.377 1.720 2.688 1.00 83.81 96 GLY A O 1
ATOM 709 N N . PHE A 1 97 ? -7.461 0.905 2.871 1.00 83.25 97 PHE A N 1
ATOM 710 C CA . PHE A 1 97 ? -7.490 0.171 1.605 1.00 83.25 97 PHE A CA 1
ATOM 711 C C . PHE A 1 97 ? -7.395 1.118 0.404 1.00 83.25 97 PHE A C 1
ATOM 713 O O . PHE A 1 97 ? -6.513 0.954 -0.433 1.00 83.25 97 PHE A O 1
ATOM 720 N N . ALA A 1 98 ? -8.243 2.150 0.359 1.00 84.69 98 ALA A N 1
ATOM 721 C CA . ALA A 1 98 ? -8.253 3.126 -0.728 1.00 84.69 98 ALA A CA 1
ATOM 722 C C . ALA A 1 98 ? -6.922 3.889 -0.840 1.00 84.69 98 ALA A C 1
ATOM 724 O O . ALA A 1 98 ? -6.418 4.089 -1.942 1.00 84.69 98 ALA A O 1
ATOM 725 N N . LEU A 1 99 ? -6.324 4.268 0.294 1.00 78.44 99 LEU A N 1
ATOM 726 C CA . LEU A 1 99 ? -5.020 4.935 0.324 1.00 78.44 99 LEU A CA 1
ATOM 727 C C . LEU A 1 99 ? -3.878 4.002 -0.104 1.00 78.44 99 LEU A C 1
ATOM 729 O O . LEU A 1 99 ? -2.954 4.439 -0.781 1.00 78.44 99 LEU A O 1
ATOM 733 N N . THR A 1 100 ? -3.949 2.715 0.252 1.00 78.00 100 THR A N 1
ATOM 734 C CA . THR A 1 100 ? -2.950 1.713 -0.161 1.00 78.00 100 THR A CA 1
ATOM 735 C C . THR A 1 100 ? -2.984 1.482 -1.672 1.00 78.00 100 THR A C 1
ATOM 737 O O . THR A 1 100 ? -1.929 1.399 -2.297 1.00 78.00 100 THR A O 1
ATOM 740 N N . GLU A 1 101 ? -4.178 1.430 -2.267 1.00 77.56 101 GLU A N 1
ATOM 741 C CA . GLU A 1 101 ? -4.356 1.286 -3.717 1.00 77.56 101 GLU A CA 1
ATOM 742 C C . GLU A 1 101 ? -3.921 2.544 -4.478 1.00 77.56 101 GLU A C 1
ATOM 744 O O . GLU A 1 101 ? -3.204 2.442 -5.471 1.00 77.56 101 GLU A O 1
ATOM 749 N N . ALA A 1 102 ? -4.279 3.735 -3.985 1.00 75.81 102 ALA A N 1
ATOM 750 C CA . ALA A 1 102 ? -3.875 5.001 -4.601 1.00 75.81 102 ALA A CA 1
ATOM 751 C C . ALA A 1 102 ? -2.346 5.165 -4.668 1.00 75.81 102 ALA A C 1
ATOM 753 O O . ALA A 1 102 ? -1.829 5.794 -5.588 1.00 75.81 102 ALA A O 1
ATOM 754 N N . MET A 1 103 ? -1.627 4.569 -3.713 1.00 73.88 103 MET A N 1
ATOM 755 C CA . MET A 1 103 ? -0.178 4.695 -3.578 1.00 73.88 103 MET A CA 1
ATOM 756 C C . MET A 1 103 ? 0.637 3.505 -4.097 1.00 73.88 103 MET A C 1
ATOM 758 O O . MET A 1 103 ? 1.862 3.571 -3.997 1.00 73.88 103 MET A O 1
ATOM 762 N N . GLY A 1 104 ? 0.001 2.461 -4.652 1.00 67.56 104 GLY A N 1
ATOM 763 C CA . GLY A 1 104 ? 0.576 1.301 -5.363 1.00 67.56 104 GLY A CA 1
ATOM 764 C C . GLY A 1 104 ? 1.993 0.858 -4.954 1.00 67.56 104 GLY A C 1
ATOM 765 O O . GLY A 1 104 ? 2.172 -0.125 -4.241 1.00 67.56 104 GLY A O 1
ATOM 766 N N . LEU A 1 105 ? 3.007 1.608 -5.397 1.00 65.25 105 LEU A N 1
ATOM 767 C CA . LEU A 1 105 ? 4.437 1.404 -5.144 1.00 65.25 105 LEU A CA 1
ATOM 768 C C . LEU A 1 105 ? 4.877 1.457 -3.670 1.00 65.25 105 LEU A C 1
ATOM 770 O O . LEU A 1 105 ? 5.777 0.708 -3.290 1.00 65.25 105 LEU A O 1
ATOM 774 N N . PHE A 1 106 ? 4.274 2.304 -2.829 1.00 71.31 106 PHE A N 1
ATOM 775 C CA . PHE A 1 106 ? 4.736 2.563 -1.452 1.00 71.31 106 PHE A CA 1
ATOM 776 C C . PHE A 1 106 ? 3.829 1.927 -0.383 1.00 71.31 106 PHE A C 1
ATOM 778 O O . PHE A 1 106 ? 3.401 2.539 0.593 1.00 71.31 106 PHE A O 1
ATOM 785 N N . TRP A 1 107 ? 3.523 0.651 -0.580 1.00 69.69 107 TRP A N 1
ATOM 786 C CA . TRP A 1 107 ? 2.555 -0.130 0.193 1.00 69.69 107 TRP A CA 1
ATOM 787 C C . TRP A 1 107 ? 2.970 -0.471 1.640 1.00 69.69 107 TRP A C 1
ATOM 789 O O . TRP A 1 107 ? 2.112 -0.612 2.515 1.00 69.69 107 TRP A O 1
ATOM 799 N N . ALA A 1 108 ? 4.273 -0.611 1.920 1.00 68.94 108 ALA A N 1
ATOM 800 C CA . ALA A 1 108 ? 4.765 -1.102 3.215 1.00 68.94 108 ALA A CA 1
ATOM 801 C C . ALA A 1 108 ? 4.575 -0.081 4.353 1.00 68.94 108 ALA A C 1
ATOM 803 O O . ALA A 1 108 ? 4.304 -0.450 5.499 1.00 68.94 108 ALA A O 1
ATOM 804 N N . GLY A 1 109 ? 4.682 1.212 4.037 1.00 73.38 109 GLY A N 1
ATOM 805 C CA . GLY A 1 109 ? 4.523 2.292 5.011 1.00 73.38 109 GLY A CA 1
ATOM 806 C C . GLY A 1 109 ? 3.070 2.473 5.445 1.00 73.38 109 GLY A C 1
ATOM 807 O O . GLY A 1 109 ? 2.776 2.522 6.636 1.00 73.38 109 GLY A O 1
ATOM 808 N N . ILE A 1 110 ? 2.132 2.511 4.497 1.00 79.19 110 ILE A N 1
ATOM 809 C CA . ILE A 1 110 ? 0.730 2.824 4.813 1.00 79.19 110 ILE A CA 1
ATOM 810 C C . ILE A 1 110 ? 0.013 1.659 5.475 1.00 79.19 110 ILE A C 1
ATOM 812 O O . ILE A 1 110 ? -0.667 1.870 6.480 1.00 79.19 110 ILE A O 1
ATOM 816 N N . GLY A 1 111 ? 0.191 0.431 4.978 1.00 76.19 111 GLY A N 1
ATOM 817 C CA . GLY A 1 111 ? -0.473 -0.736 5.561 1.00 76.19 111 GLY A CA 1
ATOM 818 C C . GLY A 1 111 ? -0.130 -0.917 7.042 1.00 76.19 111 GLY A C 1
ATOM 819 O O . GLY A 1 111 ? -1.002 -1.215 7.856 1.00 76.19 111 GLY A O 1
ATOM 820 N N . THR A 1 112 ? 1.120 -0.645 7.425 1.00 82.31 112 THR A N 1
ATOM 821 C CA . THR A 1 112 ? 1.594 -0.760 8.814 1.00 82.31 112 THR A CA 1
ATOM 822 C C . THR A 1 112 ? 1.134 0.399 9.704 1.00 82.31 112 THR A C 1
ATOM 824 O O . THR A 1 112 ? 0.720 0.160 10.845 1.00 82.31 112 THR A O 1
ATOM 827 N N . VAL A 1 113 ? 1.123 1.636 9.193 1.00 83.50 113 VAL A N 1
ATOM 828 C CA . VAL A 1 113 ? 0.577 2.816 9.894 1.00 83.50 113 VAL A CA 1
ATOM 829 C C . VAL A 1 113 ? -0.912 2.628 10.167 1.00 83.50 113 VAL A C 1
ATOM 831 O O . VAL A 1 113 ? -1.381 2.802 11.295 1.00 83.50 113 VAL A O 1
ATOM 834 N N . PHE A 1 114 ? -1.655 2.196 9.152 1.00 80.81 114 PHE A N 1
ATOM 835 C CA . PHE A 1 114 ? -3.090 1.992 9.254 1.00 80.81 114 PHE A CA 1
ATOM 836 C C . PHE A 1 114 ? -3.441 0.751 10.091 1.00 80.81 114 PHE A C 1
ATOM 838 O O . PHE A 1 114 ? -4.390 0.768 10.877 1.00 80.81 114 PHE A O 1
ATOM 845 N N . GLY A 1 115 ? -2.629 -0.306 10.020 1.00 82.12 115 GLY A N 1
ATOM 846 C CA . GLY A 1 115 ? -2.757 -1.466 10.896 1.00 82.12 115 GLY A CA 1
ATOM 847 C C . GLY A 1 115 ? -2.541 -1.127 12.374 1.0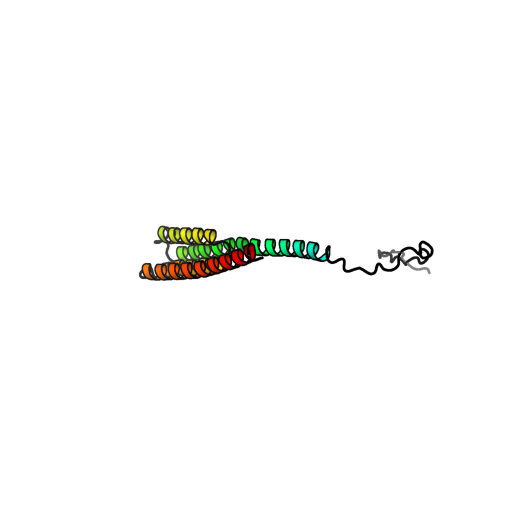0 82.12 115 GLY A C 1
ATOM 848 O O . GLY A 1 115 ? -3.321 -1.534 13.241 1.00 82.12 115 GLY A O 1
ATOM 849 N N . SER A 1 116 ? -1.547 -0.283 12.660 1.00 81.81 116 SER A N 1
ATOM 850 C CA . SER A 1 116 ? -1.279 0.239 14.005 1.00 81.81 116 SER A CA 1
ATOM 851 C C . SER A 1 116 ? -2.405 1.143 14.512 1.00 81.81 116 SER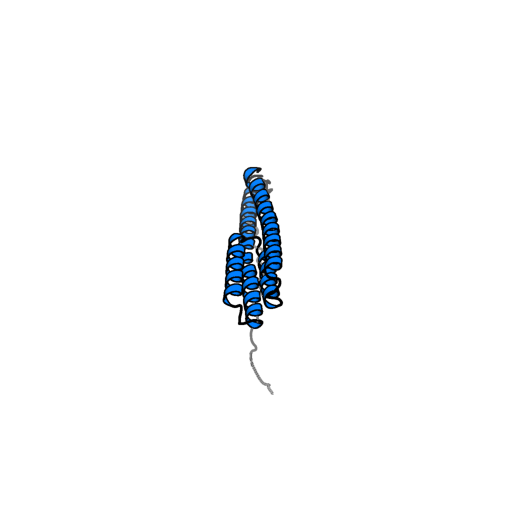 A C 1
ATOM 853 O O . SER A 1 116 ? -2.777 1.044 15.682 1.00 81.81 116 SER A O 1
ATOM 855 N N . LEU A 1 117 ? -3.003 1.965 13.639 1.00 84.12 117 LEU A N 1
ATOM 856 C CA . LEU A 1 117 ? -4.183 2.780 13.950 1.00 84.12 117 LEU A CA 1
ATOM 857 C C . LEU A 1 117 ? -5.369 1.905 14.372 1.00 84.12 117 LEU A C 1
ATOM 859 O O . LEU A 1 117 ? -5.951 2.130 15.431 1.00 84.12 117 LEU A O 1
ATOM 863 N N . ILE A 1 118 ? -5.709 0.891 13.573 1.00 83.12 118 ILE A N 1
ATOM 864 C CA . ILE A 1 118 ? -6.834 -0.017 13.838 1.00 83.12 118 ILE A CA 1
ATOM 865 C C . ILE A 1 118 ? -6.628 -0.777 15.155 1.00 83.12 118 ILE A C 1
ATOM 867 O O . ILE A 1 118 ? -7.524 -0.840 16.001 1.00 83.12 118 ILE A O 1
ATOM 871 N N . ILE A 1 119 ? -5.432 -1.330 15.358 1.00 80.69 119 ILE A N 1
ATOM 872 C CA . ILE A 1 119 ? -5.086 -2.081 16.567 1.00 80.69 119 ILE A CA 1
ATOM 873 C C . ILE A 1 119 ? -5.026 -1.165 17.794 1.00 80.69 119 ILE A C 1
ATOM 875 O O . ILE A 1 119 ? -5.406 -1.590 18.885 1.00 80.69 119 ILE A O 1
ATOM 879 N N . GLY A 1 120 ? -4.551 0.071 17.645 1.00 79.00 120 GLY A N 1
ATOM 880 C CA . GLY A 1 120 ? -4.500 1.066 18.713 1.00 79.00 120 GLY A CA 1
ATOM 881 C C . GLY A 1 120 ? -5.888 1.574 19.106 1.00 79.00 120 GLY A C 1
ATOM 882 O O . GLY A 1 120 ? -6.198 1.643 20.297 1.00 79.00 120 GLY A O 1
ATOM 883 N N . TYR A 1 121 ? -6.764 1.802 18.125 1.00 76.19 121 TYR A N 1
ATOM 884 C CA . TYR A 1 121 ? -8.172 2.142 18.344 1.00 76.19 121 TYR A CA 1
ATOM 885 C C . TYR A 1 121 ? -8.910 1.019 19.082 1.00 76.19 121 TYR A C 1
ATOM 887 O O . TYR A 1 121 ? -9.692 1.277 19.995 1.00 76.19 121 TYR A O 1
ATOM 895 N N . ALA A 1 122 ? -8.613 -0.238 18.739 1.00 74.75 122 ALA A N 1
ATOM 896 C CA . ALA A 1 122 ? -9.167 -1.402 19.420 1.00 74.75 122 ALA A CA 1
ATOM 897 C C . ALA A 1 122 ? -8.638 -1.593 20.852 1.00 74.75 122 ALA A C 1
ATOM 899 O O . ALA A 1 122 ? -9.244 -2.350 21.600 1.00 74.75 122 ALA A O 1
ATOM 900 N N . ARG A 1 123 ? -7.530 -0.954 21.255 1.00 75.50 123 ARG A N 1
ATOM 901 C CA . ARG A 1 123 ? -7.022 -1.019 22.638 1.00 75.50 123 ARG A CA 1
ATOM 902 C C . ARG A 1 123 ? -7.586 0.099 23.505 1.00 75.50 123 ARG A C 1
ATOM 904 O O . ARG A 1 123 ? -8.002 -0.176 24.620 1.00 75.50 123 ARG A O 1
ATOM 911 N N . ASN A 1 124 ? -7.609 1.330 22.993 1.00 74.50 124 ASN A N 1
ATOM 912 C CA . ASN A 1 124 ? -8.037 2.508 23.746 1.00 74.50 124 ASN A CA 1
ATOM 913 C C . ASN A 1 124 ? -8.915 3.427 22.880 1.00 74.50 124 ASN A C 1
ATOM 915 O O . ASN A 1 124 ? -8.388 4.266 22.143 1.00 74.50 124 ASN A O 1
ATOM 919 N N . PRO A 1 125 ? -10.254 3.352 22.999 1.00 69.12 125 PRO A N 1
ATOM 920 C CA . PRO A 1 125 ? -11.149 4.219 22.244 1.00 69.12 125 PRO A CA 1
ATOM 921 C C . PRO A 1 125 ? -11.149 5.673 22.745 1.00 69.12 125 PRO A C 1
ATOM 923 O O . PRO A 1 125 ? -11.846 6.492 22.174 1.00 69.12 125 PRO A O 1
ATOM 926 N N . SER A 1 126 ? -10.414 6.052 23.788 1.00 75.38 126 SER A N 1
ATOM 927 C CA . SER A 1 126 ? -10.346 7.450 24.246 1.00 75.38 126 SER A CA 1
ATOM 928 C C . SER A 1 126 ? -9.396 8.326 23.414 1.00 75.38 126 SER A C 1
ATOM 930 O O . SER A 1 126 ? -9.589 9.536 23.349 1.00 75.38 126 SER A O 1
ATOM 932 N N . LEU A 1 127 ? -8.408 7.740 22.725 1.00 73.94 127 LEU A N 1
ATOM 933 C CA . LEU A 1 127 ? -7.322 8.471 22.040 1.00 73.94 127 LEU A CA 1
ATOM 934 C C . LEU A 1 127 ? -7.482 8.554 20.509 1.00 73.94 127 LEU A C 1
ATOM 936 O O . LEU A 1 127 ? -6.517 8.787 19.782 1.00 73.94 127 LEU A O 1
ATOM 940 N N . LYS A 1 128 ? -8.712 8.390 20.007 1.00 71.00 128 LYS A N 1
ATOM 941 C CA . LYS A 1 128 ? -9.055 8.284 18.572 1.00 71.00 128 LYS A CA 1
ATOM 942 C C . LYS A 1 128 ? -8.473 9.416 17.720 1.00 71.00 128 LYS A C 1
ATOM 944 O O . LYS A 1 128 ? -7.877 9.166 16.679 1.00 71.00 128 LYS A O 1
ATOM 949 N N . GLN A 1 129 ? -8.654 10.656 18.179 1.00 76.44 129 GLN A N 1
ATOM 950 C CA . GLN A 1 129 ? -8.302 11.869 17.437 1.00 76.44 129 GLN A CA 1
ATOM 951 C C . GLN A 1 129 ? -6.782 12.009 17.264 1.00 76.44 129 GLN A C 1
ATOM 953 O O . GLN A 1 129 ? -6.309 12.345 16.182 1.00 76.44 129 GLN A O 1
ATOM 958 N N . GLN A 1 130 ? -6.013 11.713 18.319 1.00 79.00 130 GLN A N 1
ATOM 959 C CA . GLN A 1 130 ? -4.551 11.783 18.278 1.00 79.00 130 GLN A CA 1
ATOM 960 C C . GLN A 1 130 ? -3.962 10.666 17.421 1.00 79.00 130 GLN A C 1
ATOM 962 O O . GLN A 1 130 ? -3.097 10.926 16.590 1.00 79.00 130 GLN A O 1
ATOM 967 N N . LEU A 1 131 ? -4.479 9.441 17.558 1.00 81.75 131 LEU A N 1
ATOM 968 C CA . LEU A 1 131 ? -4.057 8.313 16.729 1.00 81.75 131 LEU A CA 1
ATOM 969 C C . LEU A 1 131 ? -4.343 8.556 15.243 1.00 81.75 131 LEU A C 1
ATOM 971 O O . LEU A 1 131 ? -3.504 8.246 14.402 1.00 81.75 131 LEU A O 1
ATOM 975 N N . PHE A 1 132 ? -5.489 9.160 14.921 1.00 81.38 132 PHE A N 1
ATOM 976 C CA . PHE A 1 132 ? -5.802 9.563 13.554 1.00 81.38 132 PHE A CA 1
ATOM 977 C C . PHE A 1 132 ? -4.842 10.647 13.051 1.00 81.38 132 PHE A C 1
ATOM 979 O O . PHE A 1 132 ? -4.308 10.524 11.955 1.00 81.38 132 PHE A O 1
ATOM 986 N N . SER A 1 133 ? -4.535 11.656 13.872 1.00 83.12 133 SER A N 1
ATOM 987 C CA . SER A 1 133 ? -3.547 12.686 13.530 1.00 83.12 133 SER A CA 1
ATOM 988 C C . SER A 1 133 ? -2.159 12.094 13.245 1.00 83.12 133 SER A C 1
ATOM 990 O O . SER A 1 133 ? -1.491 12.523 12.308 1.00 83.12 133 SER A O 1
ATOM 992 N N . TYR A 1 134 ? -1.736 11.074 14.000 1.00 83.88 134 TYR A N 1
ATOM 993 C CA . TYR A 1 134 ? -0.486 10.350 13.740 1.00 83.88 134 TYR A CA 1
ATOM 994 C C . TYR A 1 134 ? -0.545 9.484 12.480 1.00 83.88 134 TYR A C 1
ATOM 996 O O . TYR A 1 134 ? 0.443 9.405 11.753 1.00 83.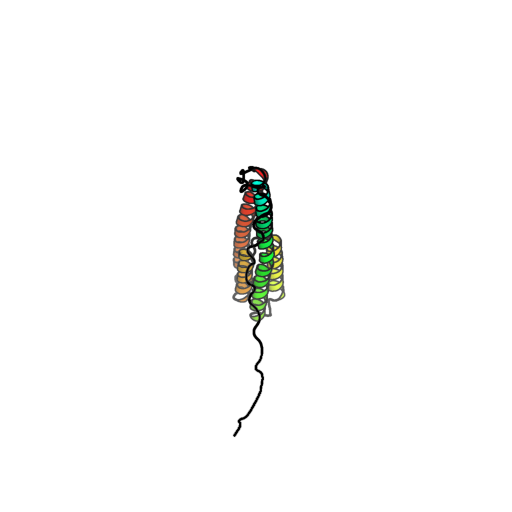88 134 TYR A O 1
ATOM 1004 N N . ALA A 1 135 ? -1.695 8.877 12.178 1.00 83.88 135 ALA A N 1
ATOM 1005 C CA . ALA A 1 135 ? -1.879 8.132 10.938 1.00 83.88 135 ALA A CA 1
ATOM 1006 C C . ALA A 1 135 ? -1.805 9.045 9.704 1.00 83.88 135 ALA A C 1
ATOM 1008 O O . ALA A 1 135 ? -1.156 8.691 8.723 1.00 83.88 135 ALA A O 1
ATOM 1009 N N . ILE A 1 136 ? -2.398 10.241 9.773 1.00 85.38 136 ILE A N 1
ATOM 1010 C CA . ILE A 1 136 ? -2.323 11.246 8.703 1.00 85.38 136 ILE A CA 1
ATOM 1011 C C . ILE A 1 136 ? -0.901 11.801 8.548 1.00 85.38 136 ILE A C 1
ATOM 1013 O O . ILE A 1 136 ? -0.446 11.995 7.425 1.00 85.38 136 ILE A O 1
ATOM 1017 N N . LEU A 1 137 ? -0.162 11.992 9.646 1.00 86.12 137 LEU A N 1
ATOM 1018 C CA . LEU A 1 137 ? 1.255 12.364 9.585 1.00 86.12 137 LEU A CA 1
ATOM 1019 C C . LEU A 1 137 ? 2.092 11.284 8.873 1.00 86.12 137 LEU A C 1
ATOM 1021 O O . LEU A 1 137 ? 2.891 11.598 7.994 1.00 86.12 137 LEU A O 1
ATOM 1025 N N . GLY A 1 138 ? 1.887 10.011 9.231 1.00 84.88 138 GLY A N 1
ATOM 1026 C CA . GLY A 1 138 ? 2.550 8.874 8.586 1.00 84.88 138 GLY A CA 1
ATOM 1027 C C . GLY A 1 138 ? 2.190 8.739 7.104 1.00 84.88 138 GLY A C 1
ATOM 1028 O O . GLY A 1 138 ? 3.066 8.465 6.287 1.00 84.88 138 GLY A O 1
ATOM 1029 N N . PHE A 1 139 ? 0.930 9.004 6.745 1.00 82.56 139 PHE A N 1
ATOM 1030 C CA . PHE A 1 139 ? 0.475 9.079 5.356 1.00 82.56 139 PHE A CA 1
ATOM 1031 C C . PHE A 1 139 ? 1.193 10.193 4.582 1.00 82.56 139 PHE A C 1
ATOM 1033 O O . PHE A 1 139 ? 1.773 9.924 3.536 1.00 82.56 139 PHE A O 1
ATOM 1040 N N . ALA A 1 140 ? 1.239 11.412 5.126 1.00 85.19 140 ALA A N 1
ATOM 1041 C CA . ALA A 1 140 ? 1.896 12.551 4.485 1.00 85.19 140 ALA A CA 1
ATOM 1042 C C . ALA A 1 140 ? 3.405 12.328 4.271 1.00 85.19 140 ALA A C 1
ATOM 1044 O O . ALA A 1 140 ? 3.949 12.695 3.231 1.00 85.19 140 ALA A O 1
ATOM 1045 N N . LEU A 1 141 ? 4.084 11.692 5.232 1.00 82.25 141 LEU A N 1
ATOM 1046 C CA . LEU A 1 141 ? 5.490 11.300 5.090 1.00 82.25 141 LEU A CA 1
ATOM 1047 C C . LEU A 1 141 ? 5.690 10.238 3.998 1.00 82.25 141 LEU A C 1
ATOM 1049 O O . LEU A 1 141 ? 6.644 10.326 3.226 1.00 82.25 141 LEU A O 1
ATOM 1053 N N . SER A 1 142 ? 4.790 9.256 3.912 1.00 81.38 142 SER A N 1
ATOM 1054 C CA . SER A 1 142 ? 4.825 8.227 2.867 1.00 81.38 142 SER A CA 1
ATOM 1055 C C . SER A 1 142 ? 4.571 8.823 1.475 1.00 81.38 142 SER A C 1
ATOM 1057 O O . SER A 1 142 ? 5.276 8.479 0.527 1.00 81.38 142 SER A O 1
ATOM 1059 N N . GLU A 1 143 ? 3.620 9.756 1.360 1.00 79.75 143 GLU A N 1
ATOM 1060 C CA . GLU A 1 143 ? 3.328 10.534 0.144 1.00 79.75 143 GLU A CA 1
ATOM 1061 C C . GLU A 1 143 ? 4.535 11.354 -0.315 1.00 79.75 143 GLU A C 1
ATOM 1063 O O . GLU A 1 143 ? 4.921 11.288 -1.481 1.00 79.75 143 GLU A O 1
ATOM 1068 N N . ALA A 1 144 ? 5.206 12.061 0.600 1.00 86.19 144 ALA A N 1
ATOM 1069 C CA . ALA A 1 144 ? 6.393 12.845 0.263 1.00 86.19 144 ALA A CA 1
ATOM 1070 C C . ALA A 1 144 ? 7.507 11.979 -0.353 1.00 86.19 144 ALA A C 1
ATOM 1072 O O . ALA A 1 144 ? 8.163 12.395 -1.309 1.00 86.19 144 ALA A O 1
ATOM 1073 N N . MET A 1 145 ? 7.696 10.756 0.149 1.00 84.50 145 MET A N 1
ATOM 1074 C CA . MET A 1 145 ? 8.701 9.823 -0.366 1.00 84.50 145 MET A CA 1
ATOM 1075 C C . MET A 1 145 ? 8.295 9.212 -1.719 1.00 84.50 145 MET A C 1
ATOM 1077 O O . MET A 1 145 ? 9.143 9.043 -2.598 1.00 84.50 145 MET A O 1
ATOM 1081 N N . GLY A 1 146 ? 7.000 8.945 -1.925 1.00 79.88 146 GLY A N 1
ATOM 1082 C CA . GLY A 1 146 ? 6.444 8.498 -3.207 1.00 79.88 146 GLY A CA 1
ATOM 1083 C C . GLY A 1 146 ? 6.542 9.564 -4.304 1.00 79.88 146 GLY A C 1
ATOM 1084 O O . GLY A 1 146 ? 7.040 9.282 -5.395 1.00 79.88 146 GLY A O 1
ATOM 1085 N N . LEU A 1 147 ? 6.160 10.809 -4.000 1.00 80.88 147 LEU A N 1
ATOM 1086 C CA . LEU A 1 147 ? 6.303 11.948 -4.913 1.00 80.88 147 LEU A CA 1
ATOM 1087 C C . LEU A 1 147 ? 7.768 12.266 -5.214 1.00 80.88 147 LEU A C 1
ATOM 1089 O O . LEU A 1 147 ? 8.097 12.598 -6.351 1.00 80.88 147 LEU A O 1
ATOM 1093 N N . PHE A 1 148 ? 8.666 12.108 -4.240 1.00 84.94 148 PHE A N 1
ATOM 1094 C CA . PHE A 1 148 ? 10.103 12.236 -4.472 1.00 84.94 148 PHE A CA 1
ATOM 1095 C C . PHE A 1 148 ? 10.615 11.194 -5.480 1.00 84.94 148 PHE A C 1
ATOM 1097 O O . PHE A 1 148 ? 11.394 11.524 -6.376 1.00 84.94 148 PHE A O 1
ATOM 1104 N N . CYS A 1 149 ? 10.139 9.949 -5.385 1.00 80.81 149 CYS A N 1
ATOM 1105 C CA . CYS A 1 149 ? 10.477 8.896 -6.341 1.00 80.81 149 CYS A CA 1
ATOM 1106 C C . CYS A 1 149 ? 9.929 9.202 -7.746 1.00 80.81 149 CYS A C 1
ATOM 1108 O O . CYS A 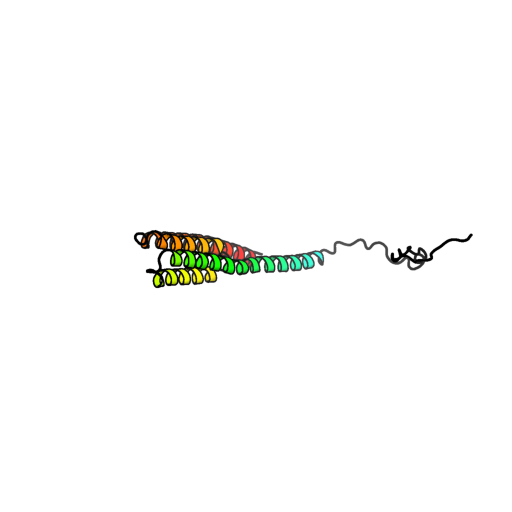1 149 ? 10.657 9.074 -8.730 1.00 80.81 149 CYS A O 1
ATOM 1110 N N . LEU A 1 150 ? 8.690 9.699 -7.841 1.00 80.88 150 LEU A N 1
ATOM 1111 C CA . LEU A 1 150 ? 8.089 10.151 -9.100 1.00 80.88 150 LEU A CA 1
ATOM 1112 C C . LEU A 1 150 ? 8.851 11.327 -9.724 1.00 80.88 150 LEU A C 1
ATOM 1114 O O . LEU A 1 150 ? 9.072 11.347 -10.931 1.00 80.88 150 LEU A O 1
ATOM 1118 N N . MET A 1 151 ? 9.295 12.285 -8.910 1.00 88.06 151 MET A N 1
ATOM 1119 C CA . MET A 1 151 ? 10.116 13.410 -9.359 1.00 88.06 151 MET A CA 1
ATOM 1120 C C . MET A 1 151 ? 11.438 12.926 -9.965 1.00 88.06 151 MET A C 1
ATOM 1122 O O . MET A 1 151 ? 11.809 13.379 -11.045 1.00 88.06 151 MET A O 1
ATOM 1126 N N . MET A 1 152 ? 12.127 11.981 -9.315 1.00 85.00 152 MET A N 1
ATOM 1127 C CA . MET A 1 152 ? 13.351 11.378 -9.861 1.00 85.00 152 MET A CA 1
ATOM 1128 C C . MET A 1 152 ? 13.083 10.579 -11.142 1.00 85.00 152 MET A C 1
ATOM 1130 O O . MET A 1 152 ? 13.880 10.641 -12.076 1.00 85.00 152 MET A O 1
ATOM 1134 N N . ALA A 1 153 ? 11.953 9.873 -11.221 1.00 84.50 153 ALA A N 1
ATOM 1135 C CA . ALA A 1 153 ? 11.548 9.153 -12.425 1.00 84.50 153 ALA A CA 1
ATOM 1136 C C . ALA A 1 153 ? 11.273 10.104 -13.605 1.00 84.50 153 ALA A C 1
ATOM 1138 O O . ALA A 1 153 ? 11.734 9.842 -14.713 1.00 84.50 153 ALA A O 1
ATOM 1139 N N . PHE A 1 154 ? 10.590 11.232 -13.375 1.00 83.25 154 PHE A N 1
ATOM 1140 C CA . PHE A 1 154 ? 10.376 12.256 -14.405 1.00 83.25 154 PHE A CA 1
ATOM 1141 C C . PHE A 1 154 ? 11.674 12.946 -14.825 1.00 83.25 154 PHE A C 1
ATOM 1143 O O . PHE A 1 154 ? 11.865 13.191 -16.014 1.00 83.25 154 PHE A O 1
ATOM 1150 N N . LEU A 1 155 ? 12.579 13.218 -13.879 1.00 81.00 155 LEU A N 1
ATOM 1151 C CA . LEU A 1 155 ? 13.913 13.730 -14.192 1.00 81.00 155 LEU A CA 1
ATOM 1152 C C . LEU A 1 155 ? 14.683 12.747 -15.080 1.00 81.00 155 LEU A C 1
ATOM 1154 O O . LEU A 1 155 ? 15.243 13.167 -16.080 1.00 81.00 155 LEU A O 1
ATOM 1158 N N . LEU A 1 156 ? 14.660 11.445 -14.786 1.00 82.44 156 LEU A N 1
ATOM 1159 C CA . LEU A 1 156 ? 15.314 10.433 -15.624 1.00 82.44 156 LEU A CA 1
ATOM 1160 C C . LEU A 1 156 ? 14.658 10.255 -17.004 1.00 82.44 156 LEU A C 1
ATOM 1162 O O . LEU A 1 156 ? 15.360 9.898 -17.941 1.00 82.44 156 LEU A O 1
ATOM 1166 N N . LEU A 1 157 ? 13.347 10.494 -17.135 1.00 81.25 157 LEU A N 1
ATOM 1167 C CA . LEU A 1 157 ? 12.601 10.321 -18.391 1.00 81.25 157 LEU A CA 1
ATOM 1168 C C . LEU A 1 157 ? 12.689 11.532 -19.337 1.00 81.25 157 LEU A C 1
ATOM 1170 O O . LEU A 1 157 ? 12.537 11.355 -20.540 1.00 81.25 157 LEU A O 1
ATOM 1174 N N . PHE A 1 158 ? 12.896 12.746 -18.811 1.00 81.00 158 PHE A N 1
ATOM 1175 C CA . PHE A 1 158 ? 13.004 13.975 -19.615 1.00 81.00 158 PHE A CA 1
ATOM 1176 C C . PHE A 1 158 ? 14.419 14.573 -19.688 1.00 81.00 158 PHE A C 1
ATOM 1178 O O . PHE A 1 158 ? 14.665 15.390 -20.574 1.00 81.00 158 PHE A O 1
ATOM 1185 N N . ALA A 1 159 ? 15.329 14.242 -18.763 1.00 73.19 159 ALA A N 1
ATOM 1186 C CA . ALA A 1 159 ? 16.698 14.7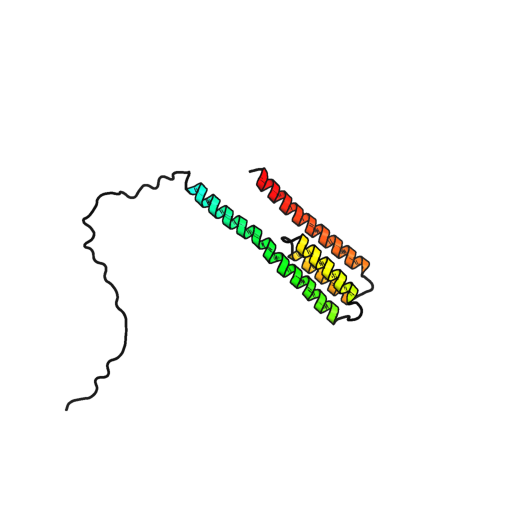76 -18.769 1.00 73.19 159 ALA A CA 1
ATOM 1187 C C . ALA A 1 159 ? 17.697 13.936 -19.587 1.00 73.19 159 ALA A C 1
ATOM 1189 O O . ALA A 1 159 ? 18.789 14.431 -19.874 1.00 73.19 159 ALA A O 1
ATOM 1190 N N . PHE A 1 160 ? 17.337 12.706 -19.962 1.00 59.59 160 PHE A N 1
ATOM 1191 C CA . PHE A 1 160 ? 18.069 11.834 -20.887 1.00 59.59 160 PHE A CA 1
ATOM 1192 C C . PHE A 1 160 ? 17.157 11.452 -22.054 1.00 59.59 160 PHE A C 1
ATOM 1194 O O . PHE A 1 160 ? 17.698 11.226 -23.159 1.00 59.59 160 PHE A O 1
#

Sequence (160 aa):
MFLTNFIPPASTPEKPVIDTRMFCGNLENLPAVRNFQTTAITRDIDSAAKFIGAGAATVGVAGSGMGIGVVFGSLILGYARNPTLKQQLFSYAIIGFALTEAMGLFWAGIGTVFGSLIIGYARNPSLKQQLFSYAILGFALSEAMGLFCLMMAFLLLFAF

Radius of gyration: 32.66 Å; chains: 1; bounding box: 58×98×70 Å

Organism: NCBI:txid61472

pLDDT: mean 71.72, std 14.96, range [39.38, 88.06]

Foldseek 3Di:
DDDDDDDDDDDDDDDDDDDPPPPPDDPPDDPPPPPPPVPPVVVVVVVVVVVVVVVVVVLLQVQLVVLLVLLVVLLVVLCVLDVVCNVVSVVLSVVLNVLSVVLSRLRPQSSNLSSCLSNVCSVDVVCNVVSVVSSVVSSVVSVVVSVVVVVVVVCVVPVD

Secondary structure (DSSP, 8-state):
------PPPP--PPPPPPPTT--SS------------TTHHHHHHHHHHHHHHHHHHHHHHHHHHHHHHHHHHHHHHHHHH-TTSHHHHHHHHHHHHHHHHHTGGGHHHHHHHHHHHHHHHTT-TT-HHHHHHHHHHHHHHHHHHHHHHHHHHHHHHH--